Protein AF-A0A351K9I4-F1 (afdb_monomer_lite)

Sequence (94 aa):
MPPVVTPEVIWWALLPLLVLSGGGFLLLTIASLVRRLPEALPQAWTVVTGLIVLTATVPMWDRVQSDGPRSFLGGMVAVDGSTVLVTAILAMAV

Foldseek 3Di:
DDDDDFWDDDPLLCVLVCLQVVLVVVVVVCPVVDVDDDPCVVVVSLLVSLVVQLVSLVVVQVCCVPVNKDATRNRPDIDHNVNSVVSNVVSVVD

pLDDT: mean 93.11, std 4.62, range [68.62, 98.0]

Radius of gyration: 16.57 Å; chains: 1; bounding box: 35×28×51 Å

Structure (mmCIF, N/CA/C/O backbone):
data_AF-A0A351K9I4-F1
#
_entry.id   AF-A0A351K9I4-F1
#
loop_
_atom_site.group_PDB
_atom_site.id
_atom_site.type_symbol
_atom_site.label_atom_id
_atom_site.label_alt_id
_atom_site.label_comp_id
_atom_site.label_asym_id
_atom_site.label_entity_id
_atom_site.label_seq_id
_atom_site.pdbx_PDB_ins_code
_atom_site.Cartn_x
_atom_site.Cartn_y
_atom_site.Cartn_z
_atom_site.occupancy
_atom_site.B_iso_or_equiv
_atom_site.auth_seq_id
_atom_site.auth_comp_id
_atom_site.auth_asym_id
_atom_site.auth_atom_id
_atom_site.pdbx_PDB_model_num
ATOM 1 N N . MET A 1 1 ? -12.490 18.911 -31.851 1.00 68.62 1 MET A N 1
ATOM 2 C CA . MET A 1 1 ? -11.774 19.355 -30.636 1.00 68.62 1 MET A CA 1
ATOM 3 C C . MET A 1 1 ? -10.504 18.526 -30.527 1.00 68.62 1 MET A C 1
ATOM 5 O O . MET A 1 1 ? -10.615 17.327 -30.766 1.00 68.62 1 MET A O 1
ATOM 9 N N . PRO A 1 2 ? -9.321 19.111 -30.272 1.00 78.50 2 PRO A N 1
ATOM 10 C CA . PRO A 1 2 ? -8.118 18.314 -30.048 1.00 78.50 2 PRO A CA 1
ATOM 11 C C . PRO A 1 2 ? -8.284 17.452 -28.780 1.00 78.50 2 PRO A C 1
ATOM 13 O O . PRO A 1 2 ? -8.958 17.891 -27.844 1.00 78.50 2 PRO A O 1
ATOM 16 N N . PRO A 1 3 ? -7.727 16.230 -28.747 1.00 80.56 3 PRO A N 1
ATOM 17 C CA . PRO A 1 3 ? -7.791 15.367 -27.571 1.00 80.56 3 PRO A CA 1
ATOM 18 C C . PRO A 1 3 ? -7.045 16.002 -26.390 1.00 80.56 3 PRO A C 1
ATOM 20 O O . PRO A 1 3 ? -5.986 16.606 -26.561 1.00 80.56 3 PRO A O 1
ATOM 23 N N . VAL A 1 4 ? -7.609 15.873 -25.187 1.00 85.12 4 VAL A N 1
ATOM 24 C CA . VAL A 1 4 ? -6.983 16.353 -23.949 1.00 85.12 4 VAL A CA 1
ATOM 25 C C . VAL A 1 4 ? -5.799 15.447 -23.621 1.00 85.12 4 VAL A C 1
ATOM 27 O O . VAL A 1 4 ? -5.969 14.240 -23.460 1.00 85.12 4 VAL A O 1
ATOM 30 N N . VAL A 1 5 ? -4.601 16.023 -23.515 1.00 84.00 5 VAL A N 1
ATOM 31 C CA . VAL A 1 5 ? -3.405 15.295 -23.078 1.00 84.00 5 VAL A CA 1
ATOM 32 C C . VAL A 1 5 ? -3.495 15.096 -21.567 1.00 84.00 5 VAL A C 1
ATOM 34 O O . VAL A 1 5 ? -3.377 16.053 -20.804 1.00 84.00 5 VAL A O 1
ATOM 37 N N . THR A 1 6 ? -3.727 13.860 -21.129 1.00 86.12 6 THR A N 1
ATOM 38 C CA . THR A 1 6 ? -3.701 13.486 -19.709 1.00 86.12 6 THR A CA 1
ATOM 39 C C . THR A 1 6 ? -2.359 12.852 -19.351 1.00 86.12 6 THR A C 1
ATOM 41 O O . THR A 1 6 ? -1.842 12.065 -20.148 1.00 86.12 6 THR A O 1
ATOM 44 N N . PRO A 1 7 ? -1.795 13.148 -18.167 1.00 87.69 7 PRO A N 1
ATOM 45 C CA . PRO A 1 7 ? -0.572 12.498 -17.718 1.00 87.69 7 PRO A CA 1
ATOM 46 C C . PRO A 1 7 ? -0.782 10.989 -17.558 1.00 87.69 7 PRO A C 1
ATOM 48 O O . PRO A 1 7 ? -1.872 10.534 -17.210 1.00 87.69 7 PRO A O 1
ATOM 51 N N . GLU A 1 8 ? 0.278 10.216 -17.786 1.00 89.00 8 GLU A N 1
ATOM 52 C CA . GLU A 1 8 ? 0.245 8.767 -17.609 1.00 89.00 8 GLU A CA 1
ATOM 53 C C . GLU A 1 8 ? -0.018 8.402 -16.142 1.00 89.00 8 GLU A C 1
ATOM 55 O O . GLU A 1 8 ? 0.604 8.948 -15.223 1.00 89.00 8 GLU A 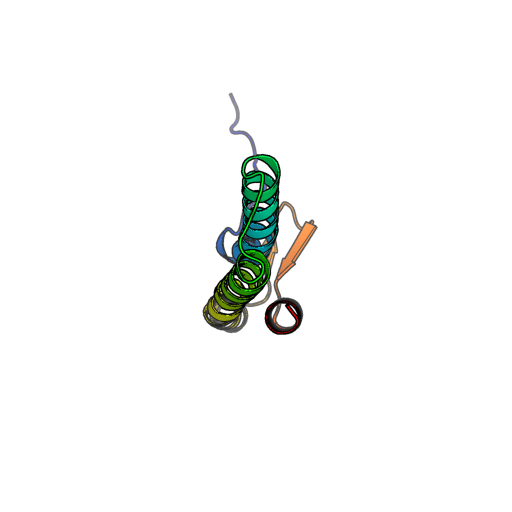O 1
ATOM 60 N N . VAL A 1 9 ? -0.942 7.463 -15.926 1.00 91.62 9 VAL A N 1
ATOM 61 C CA . VAL A 1 9 ? -1.287 6.937 -14.605 1.00 91.62 9 VAL A CA 1
ATOM 62 C C . VAL A 1 9 ? -0.916 5.465 -14.546 1.00 91.62 9 VAL A C 1
ATOM 64 O O . VAL A 1 9 ? -1.524 4.625 -15.208 1.00 91.62 9 VAL A O 1
ATOM 67 N N . ILE A 1 10 ? 0.059 5.147 -13.700 1.00 92.75 10 ILE A N 1
ATOM 68 C CA . ILE A 1 10 ? 0.481 3.773 -13.455 1.00 92.75 10 ILE A CA 1
ATOM 69 C C . ILE A 1 10 ? -0.286 3.238 -12.240 1.00 92.75 10 ILE A C 1
ATOM 71 O O . ILE A 1 10 ? 0.121 3.396 -11.091 1.00 92.75 10 ILE A O 1
ATOM 75 N N . TRP A 1 11 ? -1.423 2.588 -12.488 1.00 91.56 11 TRP A N 1
ATOM 76 C CA . TRP A 1 11 ? -2.327 2.121 -11.426 1.00 91.56 11 TRP A CA 1
ATOM 77 C C . TRP A 1 11 ? -1.695 1.121 -10.460 1.00 91.56 11 TRP A C 1
ATOM 79 O O . TRP A 1 11 ? -1.955 1.174 -9.261 1.00 91.56 11 TRP A O 1
ATOM 89 N N . TRP A 1 12 ? -0.831 0.236 -10.961 1.00 91.75 12 TRP A N 1
ATOM 90 C CA . TRP A 1 12 ? -0.136 -0.720 -10.101 1.00 91.75 12 TRP A CA 1
ATOM 91 C C . TRP A 1 12 ? 0.833 -0.021 -9.135 1.00 91.75 12 TRP A C 1
ATOM 93 O O . TRP A 1 12 ? 1.000 -0.483 -8.012 1.00 91.75 12 TRP A O 1
ATOM 103 N N . ALA A 1 13 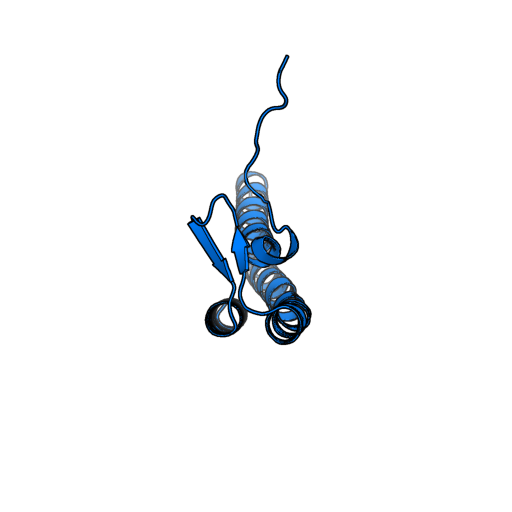? 1.428 1.103 -9.544 1.00 91.44 13 ALA A N 1
ATOM 104 C CA . ALA A 1 13 ? 2.338 1.900 -8.724 1.00 91.44 13 ALA A CA 1
ATOM 105 C C . ALA A 1 13 ? 1.604 2.714 -7.650 1.00 91.44 13 ALA A C 1
ATOM 107 O O . ALA A 1 13 ? 2.159 2.993 -6.591 1.00 91.44 13 ALA A O 1
ATOM 108 N N . LEU A 1 14 ? 0.344 3.069 -7.908 1.00 94.06 14 LEU A N 1
ATOM 109 C CA . LEU A 1 14 ? -0.514 3.786 -6.963 1.00 94.06 14 LEU A CA 1
ATOM 110 C C . LEU A 1 14 ? -1.161 2.886 -5.911 1.00 94.06 14 LEU A C 1
ATOM 112 O O . LEU A 1 14 ? -1.672 3.391 -4.912 1.00 94.06 14 LEU A O 1
ATOM 116 N N . LEU A 1 15 ? -1.155 1.571 -6.119 1.00 95.00 15 LEU A N 1
ATOM 117 C CA . LEU A 1 15 ? -1.877 0.618 -5.283 1.00 95.00 15 LEU A CA 1
ATOM 118 C C . LEU A 1 15 ? -1.530 0.745 -3.784 1.00 95.00 15 LEU A C 1
ATOM 120 O O . LEU A 1 15 ? -2.473 0.855 -2.999 1.00 95.00 15 LEU A O 1
ATOM 124 N N . PRO A 1 16 ? -0.251 0.841 -3.360 1.00 94.88 16 PRO A N 1
ATOM 125 C CA . PRO A 1 16 ? 0.092 1.031 -1.948 1.00 94.88 16 PRO A CA 1
ATOM 126 C C . PRO A 1 16 ? -0.557 2.272 -1.332 1.00 94.88 16 PRO A C 1
ATOM 128 O O . PRO A 1 16 ? -1.171 2.200 -0.268 1.00 94.88 16 PRO A O 1
ATOM 131 N N . LEU A 1 17 ? -0.473 3.404 -2.037 1.00 94.56 17 LEU A N 1
ATOM 132 C CA . LEU A 1 17 ? -1.034 4.674 -1.588 1.00 94.56 17 LEU A CA 1
ATOM 133 C C . LEU A 1 17 ? -2.556 4.581 -1.455 1.00 94.56 17 LEU A C 1
ATOM 135 O O . LEU A 1 17 ? -3.117 5.011 -0.447 1.00 94.56 17 LEU A O 1
ATOM 139 N N . LEU A 1 18 ? -3.222 4.013 -2.463 1.00 96.12 18 LEU A N 1
ATOM 140 C CA . LEU A 1 18 ? -4.677 3.891 -2.496 1.00 96.12 18 LEU A CA 1
ATOM 141 C C . LEU A 1 18 ? -5.195 2.948 -1.409 1.00 96.12 18 LEU A C 1
ATOM 143 O O . LEU A 1 18 ? -6.199 3.261 -0.776 1.00 96.12 18 LEU A O 1
ATOM 147 N N . VAL A 1 19 ? -4.511 1.829 -1.165 1.00 96.88 19 VAL A N 1
ATOM 148 C CA . VAL A 1 19 ? -4.915 0.859 -0.141 1.00 96.88 19 VAL A CA 1
ATOM 149 C C . VAL A 1 19 ? -4.718 1.422 1.262 1.00 96.88 19 VAL A C 1
ATOM 151 O O . VAL A 1 19 ? -5.647 1.351 2.059 1.00 96.88 19 VAL A O 1
ATOM 154 N N . LEU A 1 20 ? -3.567 2.031 1.566 1.00 95.12 20 LEU A N 1
ATOM 155 C CA . LEU A 1 20 ? -3.331 2.638 2.883 1.00 95.12 20 LEU A CA 1
ATOM 156 C C . LEU A 1 20 ? -4.309 3.785 3.151 1.00 95.12 20 LEU A C 1
ATOM 158 O O . LEU A 1 20 ? -4.956 3.824 4.198 1.00 95.12 20 LEU A O 1
ATOM 162 N N . SER A 1 21 ? -4.459 4.693 2.182 1.00 96.31 21 SER A N 1
ATOM 163 C CA . SER A 1 21 ? -5.355 5.845 2.315 1.00 96.31 21 SER A CA 1
ATOM 164 C C . SER A 1 21 ? -6.811 5.392 2.417 1.00 96.31 21 SER A C 1
ATOM 166 O O . SER A 1 21 ? -7.527 5.790 3.332 1.00 96.31 21 SER A O 1
ATOM 168 N N . GLY A 1 22 ? -7.246 4.514 1.510 1.00 96.94 22 GLY A N 1
ATOM 169 C CA . GLY A 1 22 ? -8.600 3.968 1.490 1.00 96.94 22 GLY A CA 1
ATOM 170 C C . GLY A 1 22 ? -8.922 3.151 2.739 1.00 96.94 22 GLY A C 1
ATOM 171 O O . GLY A 1 22 ? -9.996 3.318 3.310 1.00 96.94 22 GLY A O 1
ATOM 172 N N . GLY A 1 23 ? -7.985 2.327 3.212 1.00 95.56 23 GLY A N 1
ATOM 173 C CA . GLY A 1 23 ? -8.124 1.546 4.439 1.00 95.56 23 GLY A CA 1
ATOM 174 C C . GLY A 1 23 ? -8.273 2.431 5.675 1.00 95.56 23 GLY A C 1
ATOM 175 O O . GLY A 1 23 ? -9.177 2.201 6.480 1.00 95.56 23 GLY A O 1
ATOM 176 N N . GLY A 1 24 ? -7.454 3.481 5.792 1.00 95.31 24 GLY A N 1
ATOM 177 C CA . GLY A 1 24 ? -7.554 4.463 6.874 1.00 95.31 24 GLY A CA 1
ATOM 178 C C . GLY A 1 24 ? -8.865 5.254 6.836 1.00 95.31 24 GLY A C 1
ATOM 179 O O . GLY A 1 24 ? -9.558 5.353 7.850 1.00 95.31 24 GLY A O 1
ATOM 180 N N . PHE A 1 25 ? -9.259 5.762 5.664 1.00 97.81 25 PHE A N 1
ATOM 181 C CA . PHE A 1 25 ? -10.531 6.473 5.510 1.00 97.81 25 PHE A CA 1
ATOM 182 C C . PHE A 1 25 ? -11.742 5.577 5.772 1.00 97.81 25 PHE A C 1
ATOM 184 O O . PHE A 1 25 ? -12.711 6.031 6.383 1.00 97.81 25 PHE A O 1
ATOM 191 N N . LEU A 1 26 ? -11.702 4.310 5.356 1.00 96.56 26 LEU A N 1
ATOM 192 C CA . LEU A 1 26 ? -12.785 3.368 5.619 1.00 96.56 26 LEU A CA 1
ATOM 193 C C . LEU A 1 26 ? -12.926 3.098 7.118 1.00 96.56 26 LEU A C 1
ATOM 195 O O . LEU A 1 26 ? -14.035 3.176 7.644 1.00 96.56 26 LEU A O 1
ATOM 199 N N . LEU A 1 27 ? -11.810 2.862 7.816 1.00 95.50 27 LEU A N 1
ATOM 200 C CA . LEU A 1 27 ? -11.815 2.717 9.269 1.00 95.50 27 LEU A CA 1
ATOM 201 C C . LEU A 1 27 ? -12.404 3.963 9.942 1.00 95.50 27 LEU A C 1
ATOM 203 O O . LEU A 1 27 ? -13.283 3.841 10.793 1.00 95.50 27 LEU A O 1
ATOM 207 N N . LEU A 1 28 ? -11.956 5.153 9.536 1.00 96.06 28 LEU A N 1
ATOM 208 C CA . LEU A 1 28 ? -12.446 6.420 10.076 1.00 96.06 28 LEU A CA 1
ATOM 209 C C . LEU A 1 28 ? -13.953 6.587 9.844 1.00 96.06 28 LEU A C 1
ATOM 211 O O . LEU A 1 28 ? -14.679 7.001 10.744 1.00 96.06 28 LEU A O 1
ATOM 215 N N . THR A 1 29 ? -14.435 6.215 8.660 1.00 96.50 29 THR A N 1
ATOM 216 C CA . THR A 1 29 ? -15.859 6.264 8.310 1.00 96.50 29 THR A CA 1
ATOM 217 C C . THR A 1 29 ? -16.671 5.328 9.203 1.00 96.50 29 THR A C 1
ATOM 219 O O . THR A 1 29 ? -17.693 5.729 9.758 1.00 96.50 29 THR A O 1
ATOM 222 N N . ILE A 1 30 ? -16.194 4.098 9.403 1.00 94.56 30 ILE A N 1
ATOM 223 C CA . ILE A 1 30 ? -16.839 3.118 10.283 1.00 94.56 30 ILE A CA 1
ATOM 224 C C . ILE A 1 30 ? -16.845 3.620 11.731 1.00 94.56 30 ILE A C 1
ATOM 226 O O . ILE A 1 30 ? -17.886 3.583 12.382 1.00 94.56 30 ILE A O 1
ATOM 230 N N . ALA A 1 31 ? -15.719 4.133 12.226 1.00 93.12 31 ALA A N 1
ATOM 231 C CA . ALA A 1 31 ? -15.603 4.682 13.575 1.00 93.12 31 ALA A CA 1
ATOM 232 C C . ALA A 1 31 ? -16.488 5.916 13.793 1.00 93.12 31 ALA A C 1
ATOM 234 O O . ALA A 1 31 ? -17.009 6.112 14.888 1.00 93.12 31 ALA A O 1
ATOM 235 N N . SER A 1 32 ? -16.709 6.718 12.749 1.00 94.94 32 SER A N 1
ATOM 236 C CA . SER A 1 32 ? -17.631 7.852 12.800 1.00 94.94 32 SER A CA 1
ATOM 237 C C . SER A 1 32 ? -19.098 7.421 12.857 1.00 94.94 32 SER A C 1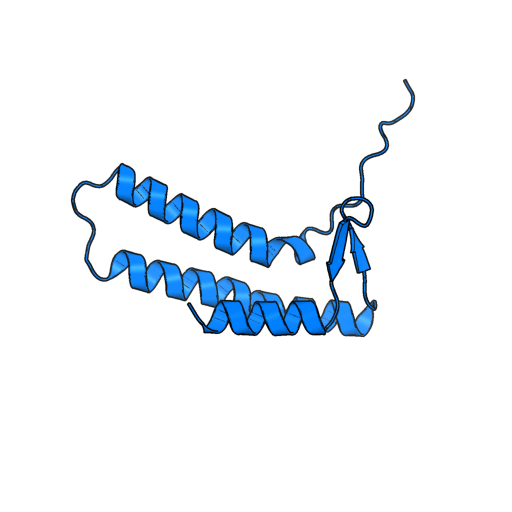
ATOM 239 O O . SER A 1 32 ? -19.923 8.169 13.380 1.00 94.94 32 SER A O 1
ATOM 241 N N . LEU A 1 33 ? -19.444 6.264 12.289 1.00 95.56 33 LEU A N 1
ATOM 242 C CA . LEU A 1 33 ? -20.827 5.799 12.187 1.00 95.56 33 LEU A CA 1
ATOM 243 C C . LEU A 1 33 ? -21.221 4.882 13.355 1.00 95.56 33 LEU A C 1
ATOM 245 O O . LEU A 1 33 ? -22.363 4.895 13.816 1.00 95.56 33 LEU A O 1
ATOM 249 N N . VAL A 1 34 ? -20.275 4.084 13.850 1.00 94.06 34 VAL A N 1
ATOM 250 C CA . VAL A 1 34 ? -20.499 3.074 14.886 1.00 94.06 34 VAL A CA 1
ATOM 251 C C . VAL A 1 34 ? -20.075 3.613 16.250 1.00 94.06 34 VAL A C 1
ATOM 253 O O . VAL A 1 34 ? -18.900 3.815 16.527 1.00 94.06 34 VAL A O 1
ATOM 256 N N . ARG A 1 35 ? -21.045 3.768 17.159 1.00 86.31 35 ARG A N 1
ATOM 257 C CA . ARG A 1 35 ? -20.826 4.380 18.483 1.00 86.31 35 ARG A CA 1
ATOM 258 C C . ARG A 1 35 ? -19.930 3.568 19.432 1.00 86.31 35 ARG A C 1
ATOM 260 O O . ARG A 1 35 ? -19.409 4.127 20.392 1.00 86.31 35 ARG A O 1
ATOM 267 N N . ARG A 1 36 ? -19.816 2.250 19.232 1.00 88.94 36 ARG A N 1
ATOM 268 C CA . ARG A 1 36 ? -18.971 1.341 20.029 1.00 88.94 36 ARG A CA 1
ATOM 269 C C . ARG A 1 36 ? -18.380 0.267 19.127 1.00 88.94 36 ARG A C 1
ATOM 271 O O . ARG A 1 36 ? -19.077 -0.680 18.770 1.00 88.94 36 ARG A O 1
ATOM 278 N N . LEU A 1 37 ? -17.114 0.428 18.761 1.00 87.69 37 LEU A N 1
ATOM 279 C CA . LEU A 1 37 ? -16.373 -0.594 18.033 1.00 87.69 37 LEU A CA 1
ATOM 280 C C . LEU A 1 37 ? -15.702 -1.570 19.007 1.00 87.69 37 LEU A C 1
ATOM 282 O O . LEU A 1 37 ? -15.282 -1.149 20.086 1.00 87.69 37 LEU A O 1
ATOM 286 N N . PRO A 1 38 ? -15.577 -2.856 18.638 1.00 91.06 38 PRO A N 1
ATOM 287 C CA . PRO A 1 38 ? -14.728 -3.789 19.365 1.00 91.06 38 PRO A CA 1
ATOM 288 C C . PRO A 1 38 ? -13.288 -3.271 19.400 1.00 91.06 38 PRO A C 1
ATOM 290 O O . PRO A 1 38 ? -12.777 -2.815 18.377 1.00 91.06 38 PRO A O 1
ATOM 293 N N . GLU A 1 39 ? -12.620 -3.395 20.545 1.00 90.75 39 GLU A N 1
ATOM 294 C CA . GLU A 1 39 ? -11.261 -2.865 20.753 1.00 90.75 39 GLU A CA 1
ATOM 295 C C . GLU A 1 39 ? -10.238 -3.437 19.758 1.00 90.75 39 GLU A C 1
ATOM 297 O O . GLU A 1 39 ? -9.341 -2.727 19.312 1.00 90.75 39 GLU A O 1
ATOM 302 N N . ALA A 1 40 ? -10.421 -4.692 19.337 1.00 92.94 40 ALA A N 1
ATOM 303 C CA . ALA A 1 40 ? -9.526 -5.369 18.400 1.00 92.94 40 ALA A CA 1
ATOM 304 C C . ALA A 1 40 ? -9.758 -5.002 16.920 1.00 92.94 40 ALA A C 1
ATOM 306 O O . ALA A 1 40 ? -8.900 -5.282 16.082 1.00 92.94 40 ALA A O 1
ATOM 307 N N . LEU A 1 41 ? -10.903 -4.401 16.562 1.00 93.38 41 LEU A N 1
ATOM 308 C CA . LEU A 1 41 ? -11.257 -4.163 15.156 1.00 93.38 41 LEU A CA 1
ATOM 309 C C . LEU A 1 41 ? -10.280 -3.199 14.464 1.00 93.38 41 LEU A C 1
ATOM 311 O O . LEU A 1 41 ? -9.806 -3.545 13.381 1.00 93.38 41 LEU A O 1
ATOM 315 N N . PRO A 1 42 ? -9.913 -2.041 15.051 1.00 93.12 42 PRO A N 1
ATOM 316 C CA . PRO A 1 42 ? -8.965 -1.131 14.413 1.00 93.12 42 PRO A CA 1
ATOM 317 C C . PRO A 1 42 ? -7.573 -1.727 14.228 1.00 93.12 42 PRO A C 1
ATOM 319 O O . PRO A 1 42 ? -6.949 -1.514 13.190 1.00 93.12 42 PRO A O 1
ATOM 322 N N . GLN A 1 43 ? -7.109 -2.512 15.201 1.00 94.44 43 GLN A N 1
ATOM 323 C CA . GLN A 1 43 ? -5.811 -3.182 15.136 1.00 94.44 43 GLN A CA 1
ATOM 324 C C . GLN A 1 43 ? -5.799 -4.225 14.015 1.00 94.44 43 GLN A C 1
ATOM 326 O O . GLN A 1 43 ? -4.957 -4.165 13.124 1.00 94.44 43 GLN A O 1
ATOM 331 N N . ALA A 1 44 ? -6.786 -5.127 14.003 1.00 95.75 44 ALA A N 1
ATOM 332 C CA . ALA A 1 44 ? -6.900 -6.156 12.974 1.00 95.75 44 ALA A CA 1
ATOM 333 C C . ALA A 1 44 ? -7.035 -5.547 11.569 1.00 95.75 44 ALA A C 1
ATOM 335 O O . ALA A 1 44 ? -6.395 -6.011 10.628 1.00 95.75 44 ALA A O 1
ATOM 336 N N . TRP A 1 45 ? -7.824 -4.479 11.429 1.00 96.56 45 TRP A N 1
ATOM 337 C CA . TRP A 1 45 ? -8.013 -3.790 10.154 1.00 96.56 45 TRP A CA 1
ATOM 338 C C . TRP A 1 45 ? -6.722 -3.166 9.619 1.00 96.56 45 TRP A C 1
ATOM 340 O O . TRP A 1 45 ? -6.414 -3.269 8.429 1.00 96.56 45 TRP A O 1
ATOM 350 N N . THR A 1 46 ? -5.950 -2.543 10.506 1.00 95.19 46 THR A N 1
ATOM 351 C CA . THR A 1 46 ? -4.684 -1.899 10.155 1.00 95.19 46 THR A CA 1
ATOM 352 C C . THR A 1 46 ? -3.657 -2.933 9.690 1.00 95.19 46 THR A C 1
ATOM 354 O O . THR A 1 46 ? -3.084 -2.773 8.612 1.00 95.19 46 THR A O 1
ATOM 357 N N . VAL A 1 47 ? -3.534 -4.054 10.411 1.00 96.69 47 VAL A N 1
ATOM 358 C CA . VAL A 1 47 ? -2.658 -5.179 10.035 1.00 96.69 47 VAL A CA 1
ATOM 359 C C . VAL A 1 47 ? -3.057 -5.772 8.683 1.00 96.69 47 VAL A C 1
ATOM 361 O O . VAL A 1 47 ? -2.204 -6.000 7.828 1.00 96.69 47 VAL A O 1
ATOM 364 N N . VAL A 1 48 ? -4.355 -5.992 8.445 1.00 97.44 48 VAL A N 1
ATOM 365 C CA . VAL A 1 48 ? 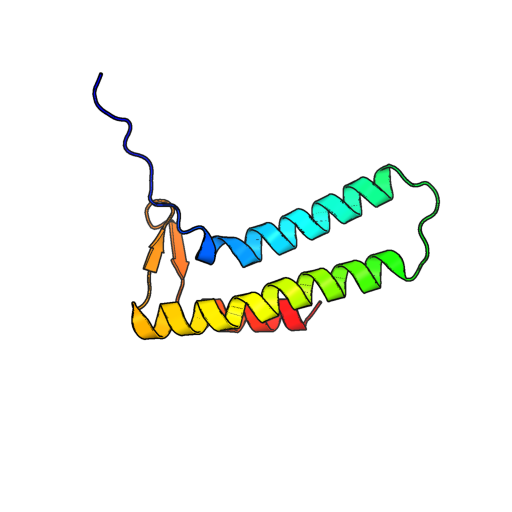-4.845 -6.505 7.153 1.00 97.44 48 VAL A CA 1
ATOM 366 C C . VAL A 1 48 ? -4.514 -5.535 6.018 1.00 97.44 48 VAL A C 1
ATOM 368 O O . VAL A 1 48 ? -4.059 -5.963 4.959 1.00 97.44 48 VAL A O 1
ATOM 371 N N . THR A 1 49 ? -4.692 -4.232 6.240 1.00 97.12 49 THR A N 1
ATOM 372 C CA . THR A 1 49 ? -4.364 -3.201 5.245 1.00 97.12 49 THR A CA 1
ATOM 373 C C . THR A 1 49 ? -2.865 -3.203 4.927 1.00 97.12 49 THR A C 1
ATOM 375 O O . THR A 1 49 ? -2.493 -3.201 3.752 1.00 97.12 49 THR A O 1
ATOM 378 N N . GLY A 1 50 ? -2.004 -3.285 5.948 1.00 97.12 50 GLY A N 1
ATOM 379 C CA . GLY A 1 50 ? -0.555 -3.429 5.782 1.00 97.12 50 GLY A CA 1
ATOM 380 C C . GLY A 1 50 ? -0.181 -4.692 5.001 1.00 97.12 50 GLY A C 1
ATOM 381 O O . GLY A 1 50 ? 0.579 -4.623 4.036 1.00 97.12 50 GLY A O 1
ATOM 382 N N . LEU A 1 51 ? -0.793 -5.836 5.321 1.00 98.00 51 LEU A N 1
ATOM 383 C CA . LEU A 1 51 ? -0.547 -7.105 4.630 1.00 98.00 51 LEU A CA 1
ATOM 384 C C . LEU A 1 51 ? -0.925 -7.050 3.138 1.00 98.00 51 LEU A C 1
ATOM 386 O O . LEU A 1 51 ? -0.201 -7.576 2.291 1.00 98.00 51 LEU A O 1
ATOM 390 N N . ILE A 1 52 ? -2.033 -6.391 2.789 1.00 97.69 52 ILE A N 1
ATOM 391 C CA . ILE A 1 52 ? -2.435 -6.194 1.386 1.00 97.69 52 ILE A CA 1
ATOM 392 C C . ILE A 1 52 ? -1.368 -5.389 0.633 1.00 97.69 52 ILE A C 1
ATOM 394 O O . ILE A 1 52 ? -0.994 -5.738 -0.485 1.00 97.69 52 ILE A O 1
ATOM 398 N N . VAL A 1 53 ? -0.835 -4.334 1.247 1.00 97.69 53 VAL A N 1
ATOM 399 C CA . VAL A 1 53 ? 0.220 -3.519 0.628 1.00 97.69 53 VAL A CA 1
ATOM 400 C C . VAL A 1 53 ? 1.512 -4.318 0.491 1.00 97.69 53 VAL A C 1
ATOM 402 O O . VAL A 1 53 ? 2.121 -4.312 -0.576 1.00 97.69 53 VAL A O 1
ATOM 405 N N . LEU A 1 54 ? 1.897 -5.055 1.533 1.00 97.69 54 LEU A N 1
ATOM 406 C CA . LEU A 1 54 ? 3.098 -5.887 1.539 1.00 97.69 54 LEU A CA 1
ATOM 407 C C . LEU A 1 54 ? 3.041 -6.987 0.470 1.00 97.69 54 LEU A C 1
ATOM 409 O O . LEU A 1 54 ? 4.017 -7.248 -0.225 1.00 97.69 54 LEU A O 1
ATOM 413 N N . THR A 1 55 ? 1.886 -7.623 0.285 1.00 97.44 55 THR A N 1
ATOM 414 C CA . THR A 1 55 ? 1.720 -8.617 -0.787 1.00 97.44 55 THR A CA 1
ATOM 415 C C . THR A 1 55 ? 1.785 -7.974 -2.171 1.00 97.44 55 THR A C 1
ATOM 417 O O . THR A 1 55 ? 2.359 -8.563 -3.088 1.00 97.44 55 THR A O 1
ATOM 420 N N . ALA A 1 56 ? 1.293 -6.742 -2.327 1.00 96.44 56 ALA A N 1
ATOM 421 C CA . ALA A 1 56 ? 1.404 -5.996 -3.574 1.00 96.44 56 ALA A CA 1
ATOM 422 C C . ALA A 1 56 ? 2.844 -5.574 -3.912 1.00 96.44 56 ALA A C 1
ATOM 424 O O . ALA A 1 56 ? 3.159 -5.436 -5.095 1.00 96.44 56 ALA A O 1
ATOM 425 N N . THR A 1 57 ? 3.749 -5.427 -2.935 1.00 96.75 57 THR A N 1
ATOM 426 C CA . THR A 1 57 ? 5.146 -5.069 -3.242 1.00 96.75 57 THR A CA 1
ATOM 427 C C . THR A 1 57 ? 5.888 -6.169 -4.003 1.00 96.75 57 THR A C 1
ATOM 429 O O . THR A 1 57 ? 6.818 -5.861 -4.741 1.00 96.75 57 THR A O 1
ATOM 432 N N . VAL A 1 58 ? 5.463 -7.434 -3.896 1.00 96.56 58 VAL A N 1
ATOM 433 C CA . VAL A 1 58 ? 6.084 -8.569 -4.606 1.00 96.56 58 VAL A CA 1
ATOM 434 C C . VAL A 1 58 ? 5.985 -8.425 -6.136 1.00 96.56 58 VAL A C 1
ATOM 436 O O . VAL A 1 58 ? 7.027 -8.374 -6.789 1.00 96.56 58 VAL A O 1
ATOM 439 N N . PRO A 1 59 ? 4.789 -8.291 -6.748 1.00 95.50 59 PRO A N 1
ATOM 440 C CA . PRO A 1 59 ? 4.690 -8.051 -8.187 1.00 95.50 59 PRO A CA 1
ATOM 441 C C . PRO A 1 59 ? 5.205 -6.665 -8.602 1.00 95.50 59 PRO A C 1
ATOM 443 O O . PRO A 1 59 ? 5.615 -6.489 -9.746 1.00 95.50 59 PRO A O 1
ATOM 446 N N . MET A 1 60 ? 5.199 -5.664 -7.709 1.00 95.19 60 MET A N 1
ATOM 447 C CA . MET A 1 60 ? 5.825 -4.366 -8.004 1.00 95.19 60 MET A CA 1
ATOM 448 C C . MET A 1 60 ? 7.334 -4.498 -8.184 1.00 95.19 60 MET A C 1
ATOM 450 O O . MET A 1 60 ? 7.886 -3.920 -9.118 1.00 95.19 60 MET A O 1
ATOM 454 N N . TRP A 1 61 ? 7.987 -5.271 -7.317 1.00 96.00 61 TRP A N 1
ATOM 455 C CA . TRP A 1 61 ? 9.415 -5.540 -7.403 1.00 96.00 61 TRP A CA 1
ATOM 456 C C . TRP A 1 61 ? 9.776 -6.191 -8.738 1.00 96.00 61 TRP A C 1
ATOM 458 O O . TRP A 1 61 ? 10.666 -5.712 -9.435 1.00 96.00 61 TRP A O 1
ATOM 468 N N . ASP A 1 62 ? 9.027 -7.220 -9.138 1.00 95.44 62 ASP A N 1
ATOM 469 C CA . ASP A 1 62 ? 9.221 -7.908 -10.418 1.00 95.44 62 ASP A CA 1
ATOM 470 C C . ASP A 1 62 ? 9.107 -6.957 -11.623 1.00 95.44 62 ASP A C 1
ATOM 47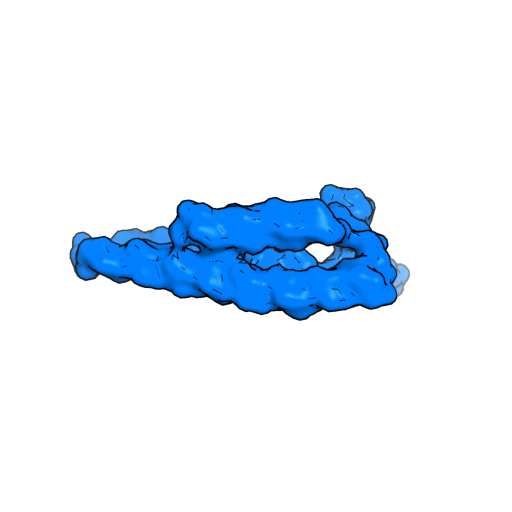2 O O . ASP A 1 62 ? 9.965 -6.957 -12.510 1.00 95.44 62 ASP A O 1
ATOM 476 N N . ARG A 1 63 ? 8.109 -6.061 -11.617 1.00 92.19 63 ARG A N 1
ATOM 477 C CA . ARG A 1 63 ? 7.937 -5.062 -12.684 1.00 92.19 63 ARG A CA 1
ATOM 478 C C . ARG A 1 63 ? 9.048 -4.029 -12.739 1.00 92.19 63 ARG A C 1
ATOM 480 O O . ARG A 1 63 ? 9.418 -3.612 -13.830 1.00 92.19 63 ARG A O 1
ATOM 487 N N . VAL A 1 64 ? 9.549 -3.581 -11.593 1.00 93.50 64 VAL A N 1
ATOM 488 C CA . VAL A 1 64 ? 10.656 -2.618 -11.556 1.00 93.50 64 VAL A CA 1
ATOM 489 C C . VAL A 1 64 ? 11.950 -3.265 -12.045 1.00 93.50 64 VAL A C 1
ATOM 491 O O . VAL A 1 64 ? 12.714 -2.621 -12.758 1.00 93.50 64 VAL A O 1
ATOM 494 N N . GLN A 1 65 ? 12.184 -4.534 -11.709 1.00 93.62 65 GLN A N 1
ATOM 495 C CA . GLN A 1 65 ? 13.371 -5.260 -12.162 1.00 93.62 65 GLN A CA 1
ATOM 496 C C . GLN A 1 65 ? 13.313 -5.599 -13.656 1.00 93.62 65 GLN A C 1
ATOM 498 O O . GLN A 1 65 ? 14.341 -5.536 -14.326 1.00 93.62 65 GLN A O 1
ATOM 503 N N . SER A 1 66 ? 12.130 -5.935 -14.177 1.00 93.12 66 SER A N 1
ATOM 504 C CA . SER A 1 66 ? 11.947 -6.316 -15.583 1.00 93.12 66 SER A CA 1
ATOM 505 C C . SER A 1 66 ? 11.880 -5.112 -16.525 1.00 93.12 66 SER A C 1
ATOM 507 O O . SER A 1 66 ? 12.545 -5.103 -17.558 1.00 93.12 66 SER A O 1
ATOM 509 N N . ASP A 1 67 ? 11.107 -4.085 -16.164 1.00 90.69 67 ASP A N 1
ATOM 510 C CA . ASP A 1 67 ? 10.827 -2.938 -17.041 1.00 90.69 67 ASP A CA 1
ATOM 511 C C . ASP A 1 67 ? 11.712 -1.715 -16.727 1.00 90.69 67 ASP A C 1
ATOM 513 O O . ASP A 1 67 ? 11.705 -0.733 -17.470 1.00 90.69 67 ASP A O 1
ATOM 517 N N . GLY A 1 68 ? 12.464 -1.758 -15.624 1.00 90.69 68 GLY A N 1
ATOM 518 C CA . GLY A 1 68 ? 13.251 -0.642 -15.107 1.00 90.69 68 GLY A CA 1
ATOM 519 C C . GLY A 1 68 ? 12.434 0.395 -14.312 1.00 90.69 68 GLY A C 1
ATOM 520 O O . GLY A 1 68 ? 11.207 0.284 -14.176 1.00 90.69 68 GLY A O 1
ATOM 521 N N . PRO A 1 69 ? 13.108 1.426 -13.761 1.00 91.19 69 PRO A N 1
ATOM 522 C CA . PRO A 1 69 ? 12.455 2.530 -13.060 1.00 91.19 69 PRO A CA 1
ATOM 523 C C . PRO A 1 69 ? 11.504 3.310 -13.973 1.00 91.19 69 PRO A C 1
ATOM 525 O O . PRO A 1 69 ? 11.831 3.595 -15.126 1.00 91.19 69 PRO A O 1
ATOM 528 N N . ARG A 1 70 ? 10.342 3.707 -13.445 1.00 91.25 70 ARG A N 1
ATOM 529 C CA . ARG A 1 70 ? 9.331 4.480 -14.186 1.00 91.25 70 ARG A CA 1
ATOM 530 C C . ARG A 1 70 ? 8.885 5.706 -13.412 1.00 91.25 70 ARG A C 1
ATOM 532 O O . ARG A 1 70 ? 8.785 5.668 -12.189 1.00 91.25 70 ARG A O 1
ATOM 539 N N . SER A 1 71 ? 8.568 6.777 -14.129 1.00 91.56 71 SER A N 1
ATOM 540 C CA . SER A 1 71 ? 7.905 7.953 -13.574 1.00 91.56 71 SER A CA 1
ATOM 541 C C . SER A 1 71 ? 6.520 8.122 -14.189 1.00 91.56 71 SER A C 1
ATOM 543 O O . SER A 1 71 ? 6.273 7.725 -15.323 1.00 91.56 71 SER A O 1
ATOM 545 N N . PHE A 1 72 ? 5.586 8.660 -13.414 1.00 90.88 72 PHE A N 1
ATOM 546 C CA . PHE A 1 72 ? 4.191 8.827 -13.811 1.00 90.88 72 PHE A CA 1
ATOM 547 C C . PHE A 1 72 ? 3.599 10.088 -13.169 1.00 90.88 72 PHE A C 1
ATOM 549 O O . PHE A 1 72 ? 4.303 10.824 -12.472 1.00 90.88 72 PHE A O 1
ATOM 556 N N . LEU A 1 73 ? 2.333 10.399 -13.470 1.00 89.19 73 LEU A N 1
ATOM 557 C CA . LEU A 1 73 ? 1.697 11.679 -13.127 1.00 89.19 73 LEU A CA 1
ATOM 558 C C . LEU A 1 73 ? 2.516 12.877 -13.635 1.00 89.19 73 LEU A C 1
ATOM 560 O O . LEU A 1 73 ? 2.839 13.793 -12.887 1.00 89.19 73 LEU A O 1
ATOM 564 N N . GLY A 1 74 ? 2.917 12.847 -14.908 1.00 87.44 74 GLY A N 1
ATOM 565 C CA . GLY A 1 74 ? 3.716 13.924 -15.504 1.00 87.44 74 GLY A CA 1
ATOM 566 C C . GLY A 1 74 ? 5.137 14.033 -14.939 1.00 87.44 74 GLY A C 1
ATOM 567 O O . GLY A 1 74 ? 5.727 15.106 -14.992 1.00 87.44 74 GLY A O 1
ATOM 568 N N . GLY A 1 75 ? 5.676 12.945 -14.379 1.00 88.19 75 GLY A N 1
ATOM 569 C CA . GLY A 1 75 ? 7.024 12.899 -13.806 1.00 88.19 75 GLY A CA 1
ATOM 570 C C . GLY A 1 75 ? 7.102 13.303 -12.332 1.00 88.19 75 GLY A C 1
ATOM 571 O O . GLY A 1 75 ? 8.200 13.368 -11.789 1.00 88.19 75 GLY A O 1
ATOM 572 N N . MET A 1 76 ? 5.964 13.552 -11.674 1.00 89.88 76 MET A N 1
ATOM 573 C CA . MET A 1 76 ? 5.921 13.933 -10.256 1.00 89.88 76 MET A CA 1
ATOM 574 C C . MET A 1 76 ? 6.242 12.774 -9.311 1.00 89.88 76 MET A C 1
ATOM 576 O O . MET A 1 76 ? 6.738 13.001 -8.211 1.00 89.88 76 MET A O 1
ATOM 580 N N . VAL A 1 77 ? 5.939 11.539 -9.720 1.00 90.75 77 VAL A N 1
ATOM 581 C CA . VAL A 1 77 ? 6.157 10.348 -8.895 1.00 90.75 77 VAL A CA 1
ATOM 582 C C . VAL A 1 77 ? 6.999 9.353 -9.671 1.00 90.75 77 VAL A C 1
ATOM 584 O O . VAL A 1 77 ? 6.662 8.999 -10.799 1.00 90.75 77 VAL A O 1
ATOM 587 N N . ALA A 1 78 ? 8.085 8.897 -9.055 1.00 91.75 78 ALA A N 1
ATOM 588 C CA . ALA A 1 78 ? 8.932 7.834 -9.571 1.00 91.75 78 ALA A CA 1
ATOM 589 C C . ALA A 1 78 ? 8.736 6.557 -8.744 1.00 91.75 78 ALA A C 1
ATOM 591 O O . ALA A 1 78 ? 8.524 6.624 -7.535 1.00 91.75 78 ALA A O 1
ATOM 592 N N . VAL A 1 79 ? 8.811 5.401 -9.403 1.00 94.25 79 VAL A N 1
ATOM 593 C CA . VAL A 1 79 ? 8.887 4.086 -8.762 1.00 94.25 79 VAL A CA 1
ATOM 594 C C . VAL A 1 79 ? 10.152 3.386 -9.222 1.00 94.25 79 VAL A C 1
ATOM 596 O O . VAL A 1 79 ? 10.365 3.159 -10.415 1.00 94.25 79 VAL A O 1
ATOM 599 N N . ASP A 1 80 ? 10.960 3.014 -8.240 1.00 94.56 80 ASP A N 1
ATOM 600 C CA . ASP A 1 80 ? 12.181 2.236 -8.380 1.00 94.56 80 ASP A CA 1
ATOM 601 C C . ASP A 1 80 ? 12.283 1.187 -7.257 1.00 94.56 80 ASP A C 1
ATOM 603 O O . ASP A 1 80 ? 11.388 1.056 -6.414 1.00 94.56 80 ASP A O 1
ATOM 607 N N . GLY A 1 81 ? 13.378 0.419 -7.237 1.00 92.81 81 GLY A N 1
ATOM 608 C CA . GLY A 1 81 ? 13.565 -0.641 -6.245 1.00 92.81 81 GLY A CA 1
ATOM 609 C C . GLY A 1 81 ? 13.606 -0.092 -4.817 1.00 92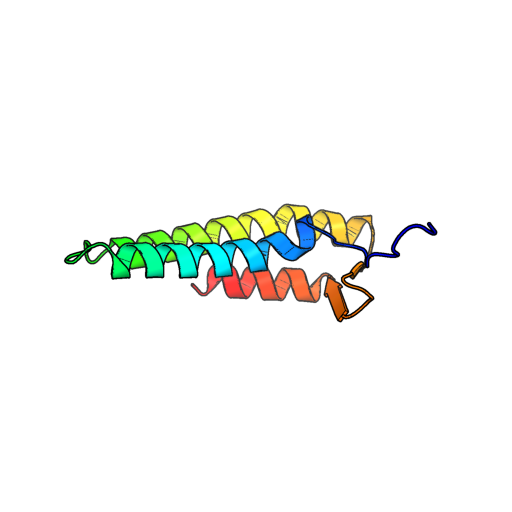.81 81 GLY A C 1
ATOM 610 O O . GLY A 1 81 ? 13.042 -0.694 -3.906 1.00 92.81 81 GLY A O 1
ATOM 611 N N . SER A 1 82 ? 14.198 1.091 -4.619 1.00 94.69 82 SER A N 1
ATOM 612 C CA . SER A 1 82 ? 14.256 1.731 -3.301 1.00 94.69 82 SER A CA 1
ATOM 613 C C . SER A 1 82 ? 12.863 2.118 -2.793 1.00 94.69 82 SER A C 1
ATOM 615 O O . SER A 1 82 ? 12.531 1.870 -1.636 1.00 94.69 82 SER A O 1
ATOM 617 N N . THR A 1 83 ? 12.007 2.616 -3.683 1.00 94.69 83 THR A N 1
ATOM 618 C CA . THR A 1 83 ? 10.619 2.986 -3.403 1.00 94.69 83 THR A CA 1
ATOM 619 C C . THR A 1 83 ? 9.803 1.764 -2.998 1.00 94.69 83 THR A C 1
ATOM 621 O O . THR A 1 83 ? 9.078 1.805 -2.002 1.00 94.69 83 THR A O 1
ATOM 624 N N . VAL A 1 84 ? 9.942 0.651 -3.730 1.00 96.06 84 VAL A N 1
ATOM 625 C CA . VAL A 1 84 ? 9.262 -0.611 -3.399 1.00 96.06 84 VAL A CA 1
ATOM 626 C C . VAL A 1 84 ? 9.739 -1.148 -2.046 1.00 96.06 84 VAL A C 1
ATOM 628 O O . VAL A 1 84 ? 8.912 -1.552 -1.231 1.00 96.06 84 VAL A O 1
ATOM 631 N N . LEU A 1 85 ? 11.046 -1.088 -1.766 1.00 96.38 85 LEU A N 1
ATOM 632 C CA . LEU A 1 85 ? 11.617 -1.516 -0.487 1.00 96.38 85 LEU A CA 1
ATOM 633 C C . LEU A 1 85 ? 11.091 -0.680 0.687 1.00 96.38 85 LEU A C 1
ATOM 635 O O . LEU A 1 85 ? 10.623 -1.237 1.678 1.00 96.38 85 LEU A O 1
ATOM 639 N N . VAL A 1 86 ? 11.134 0.651 0.576 1.00 96.75 86 VAL A N 1
ATOM 640 C CA . VAL A 1 86 ? 10.622 1.559 1.615 1.00 96.75 86 VAL A CA 1
ATOM 641 C C . VAL A 1 86 ? 9.132 1.322 1.838 1.00 96.75 86 VAL A C 1
ATOM 643 O O . VAL A 1 86 ? 8.689 1.242 2.980 1.00 96.75 86 VAL A O 1
ATOM 646 N N . THR A 1 87 ? 8.364 1.128 0.766 1.00 96.62 87 THR A N 1
ATOM 647 C CA . THR A 1 87 ? 6.933 0.814 0.859 1.00 96.62 87 THR A CA 1
ATOM 648 C C . THR A 1 87 ? 6.688 -0.497 1.609 1.00 96.62 87 THR A C 1
ATOM 650 O O . THR A 1 87 ? 5.804 -0.550 2.462 1.00 96.62 87 THR A O 1
ATOM 653 N N . ALA A 1 88 ? 7.486 -1.538 1.353 1.00 97.25 88 ALA A N 1
ATOM 654 C CA . ALA A 1 88 ? 7.388 -2.809 2.070 1.00 97.25 88 ALA A CA 1
ATOM 655 C C . ALA A 1 88 ? 7.713 -2.654 3.566 1.00 97.25 88 ALA A C 1
ATOM 657 O O . ALA A 1 88 ? 7.013 -3.210 4.409 1.00 97.25 88 ALA A O 1
ATOM 658 N N . ILE A 1 89 ? 8.735 -1.861 3.909 1.00 97.75 89 ILE A N 1
ATOM 659 C CA . ILE A 1 89 ? 9.090 -1.558 5.305 1.00 97.75 89 ILE A CA 1
ATOM 660 C C . ILE A 1 89 ? 7.950 -0.821 6.006 1.00 97.75 89 ILE A C 1
ATOM 662 O O . ILE A 1 89 ? 7.572 -1.199 7.113 1.00 97.75 89 ILE A O 1
ATOM 666 N N . LEU A 1 90 ? 7.371 0.189 5.355 1.00 95.12 90 LEU A N 1
ATOM 667 C CA . LEU A 1 90 ? 6.224 0.915 5.894 1.00 95.12 90 LEU A CA 1
ATOM 668 C C . LEU A 1 90 ? 5.025 -0.011 6.109 1.00 95.12 90 LEU A C 1
ATOM 670 O O . LEU A 1 90 ? 4.382 0.079 7.145 1.00 95.12 90 LEU A O 1
ATOM 674 N N . ALA A 1 91 ? 4.759 -0.927 5.177 1.00 95.81 91 ALA A N 1
ATOM 675 C CA . ALA A 1 91 ? 3.672 -1.893 5.295 1.00 95.81 91 ALA A CA 1
ATOM 676 C C . ALA A 1 91 ? 3.875 -2.906 6.437 1.00 95.81 91 ALA A C 1
ATOM 678 O O . ALA A 1 91 ? 2.897 -3.343 7.034 1.00 95.81 91 ALA A O 1
ATOM 679 N N . MET A 1 92 ? 5.124 -3.265 6.753 1.00 94.88 92 MET A N 1
ATOM 680 C CA . MET A 1 92 ? 5.462 -4.130 7.894 1.00 94.88 92 MET A CA 1
ATOM 681 C C . MET A 1 92 ? 5.429 -3.407 9.244 1.00 94.88 92 MET A C 1
ATOM 683 O O . MET A 1 92 ? 5.321 -4.063 10.275 1.00 94.88 92 MET A O 1
ATOM 687 N N . ALA A 1 93 ? 5.585 -2.083 9.253 1.00 94.38 93 ALA A N 1
ATOM 688 C CA . ALA A 1 93 ? 5.647 -1.295 10.481 1.00 94.38 93 ALA A CA 1
ATOM 689 C C . ALA A 1 93 ? 4.274 -1.056 11.131 1.00 94.38 93 ALA A C 1
ATOM 691 O O . ALA A 1 93 ? 4.233 -0.597 12.275 1.00 94.38 93 ALA A O 1
ATOM 692 N N . VAL A 1 94 ? 3.183 -1.304 10.396 1.00 85.44 94 VAL A N 1
ATOM 693 C CA . VAL A 1 94 ? 1.802 -1.037 10.832 1.00 85.44 94 VAL A CA 1
ATOM 694 C C . VAL A 1 94 ? 1.183 -2.195 11.605 1.00 85.44 94 VAL A C 1
ATOM 696 O O . VAL A 1 94 ? 1.493 -3.364 11.287 1.00 85.44 94 VAL A O 1
#

Secondary structure (DSSP, 8-state):
-PPP-PPP--HHHHHHHHHHHHHHHHHHHHHHH-SS--THHHHHHHHHHHHHHHHHHHHHHHHHHHH--EEETTTTEEE-HHHHHHHHHHHH--